Protein AF-A0A074JAC6-F1 (afdb_monomer)

Sequence (113 aa):
MSAKAKRLAGLARLAHLQCEAELAALAALTTREREMGARLEALKAQGRDTHAHLATDPQAGLRALAYLRFLAVEEARVSQARQSLQPKIAAQKATTAQAVGRHDVLQKLAKGR

Secondary structure (DSSP, 8-state):
--HHHHHHHHHHHHHHHHHHHHHHHHHHHHHHHHHHHHHHHHHHHHHHHHHHHHHH-GGGHHHHHHHHHHHHHHHHHHHHHHHHHHHHHHHHHHHHHHHHHHHHHHHHHHH--

Organism: NCBI:txid1353537

Structure (mmCIF, N/CA/C/O backbone):
data_AF-A0A074JAC6-F1
#
_entry.id   AF-A0A074JAC6-F1
#
loop_
_atom_site.group_PDB
_atom_site.id
_atom_site.type_symbol
_atom_site.label_atom_id
_atom_site.label_alt_id
_atom_site.label_comp_id
_atom_site.label_asym_id
_atom_site.label_entity_id
_atom_site.label_seq_id
_atom_site.pdbx_PDB_ins_code
_atom_site.Cartn_x
_atom_site.Cartn_y
_atom_site.Cartn_z
_atom_site.occupancy
_atom_site.B_iso_or_equiv
_atom_site.auth_seq_id
_atom_site.auth_comp_id
_atom_site.auth_asym_id
_atom_site.auth_atom_id
_atom_site.pdbx_PDB_model_num
ATOM 1 N N . MET A 1 1 ? -31.380 -7.991 32.121 1.00 62.25 1 MET A N 1
ATOM 2 C CA . MET A 1 1 ? -30.147 -7.199 31.869 1.00 62.25 1 MET A CA 1
ATOM 3 C C . MET A 1 1 ? -30.271 -5.810 32.479 1.00 62.25 1 MET A C 1
ATOM 5 O O . MET A 1 1 ? -31.230 -5.114 32.159 1.00 62.25 1 MET A O 1
ATOM 9 N N . SER A 1 2 ? -29.305 -5.389 33.303 1.00 83.88 2 SER A N 1
ATOM 10 C CA . SER A 1 2 ? -29.269 -4.029 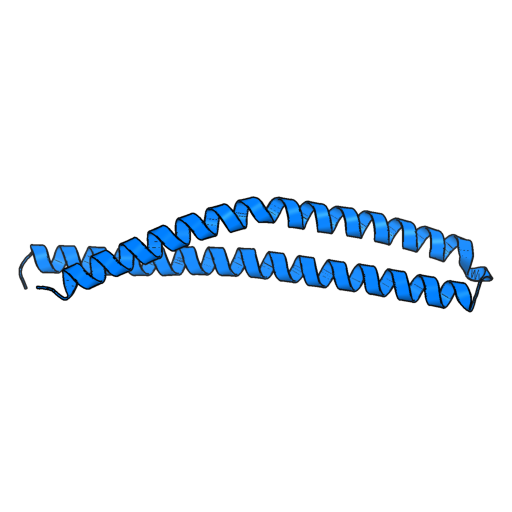33.865 1.00 83.88 2 SER A CA 1
ATOM 11 C C . SER A 1 2 ? -29.023 -2.968 32.779 1.00 83.88 2 SER A C 1
ATOM 13 O O . SER A 1 2 ? -28.404 -3.251 31.748 1.00 83.88 2 SER A O 1
ATOM 15 N N . ALA A 1 3 ? -29.467 -1.726 33.006 1.00 85.69 3 ALA A N 1
ATOM 16 C CA . ALA A 1 3 ? -29.223 -0.604 32.089 1.00 85.69 3 ALA A CA 1
ATOM 17 C C . ALA A 1 3 ? -27.720 -0.409 31.791 1.00 85.69 3 ALA A C 1
ATOM 19 O O . ALA A 1 3 ? -27.325 -0.120 30.661 1.00 85.69 3 ALA A O 1
ATOM 20 N N . LYS A 1 4 ? -26.867 -0.672 32.790 1.00 86.19 4 LYS A N 1
ATOM 21 C CA . LYS A 1 4 ? -25.402 -0.639 32.678 1.00 86.19 4 LYS A CA 1
ATOM 22 C C . LYS A 1 4 ? -24.863 -1.705 31.716 1.00 86.19 4 LYS A C 1
ATOM 24 O O . LYS A 1 4 ? -23.975 -1.404 30.923 1.00 86.19 4 LYS A O 1
ATOM 29 N N . ALA A 1 5 ? -25.411 -2.922 31.751 1.00 85.62 5 ALA A N 1
ATOM 30 C CA . ALA A 1 5 ? -25.033 -3.998 30.833 1.00 85.62 5 ALA A CA 1
ATOM 31 C C . ALA A 1 5 ? -25.458 -3.691 29.386 1.00 85.62 5 ALA A C 1
ATOM 33 O O . ALA A 1 5 ? -24.679 -3.897 28.459 1.00 85.62 5 ALA A O 1
ATOM 34 N N . LYS A 1 6 ? -26.655 -3.116 29.185 1.00 86.81 6 LYS A N 1
ATOM 35 C CA . LYS A 1 6 ? -27.119 -2.681 27.853 1.00 86.81 6 LYS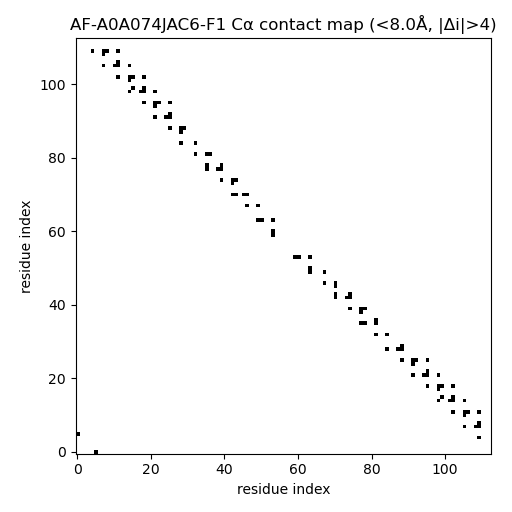 A CA 1
ATOM 36 C C . LYS A 1 6 ? -26.226 -1.581 27.265 1.00 86.81 6 LYS A C 1
ATOM 38 O O . LYS A 1 6 ? -25.839 -1.671 26.103 1.00 86.81 6 LYS A O 1
ATOM 43 N N . ARG A 1 7 ? -25.845 -0.582 28.073 1.00 89.56 7 ARG A N 1
ATOM 44 C CA . ARG A 1 7 ? -24.938 0.500 27.649 1.00 89.56 7 ARG A CA 1
ATOM 45 C C . ARG A 1 7 ? -23.557 -0.032 27.259 1.00 89.56 7 ARG A C 1
ATOM 47 O O . ARG A 1 7 ? -23.020 0.373 26.235 1.00 89.56 7 ARG A O 1
ATOM 54 N N . LEU A 1 8 ? -23.009 -0.967 28.036 1.00 90.31 8 LEU A N 1
ATOM 55 C CA . LEU A 1 8 ? -21.716 -1.588 27.744 1.00 90.31 8 L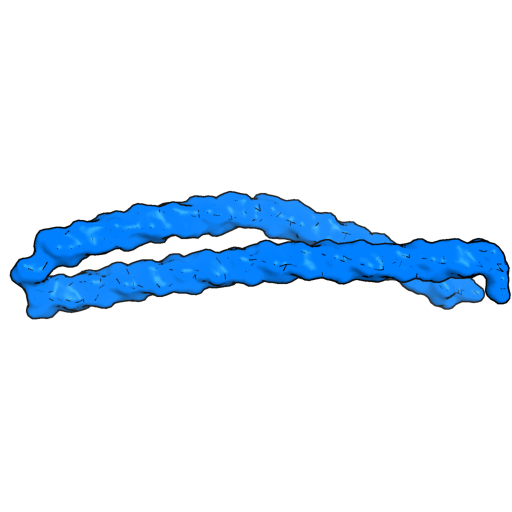EU A CA 1
ATOM 56 C C . LEU A 1 8 ? -21.751 -2.429 26.459 1.00 90.31 8 LEU A C 1
ATOM 58 O O . LEU A 1 8 ? -20.845 -2.321 25.640 1.00 90.31 8 LEU A O 1
ATOM 62 N N . ALA A 1 9 ? -22.823 -3.194 26.238 1.00 88.88 9 ALA A N 1
ATOM 63 C CA . ALA A 1 9 ? -23.018 -3.941 24.996 1.00 88.88 9 ALA A CA 1
ATOM 64 C C . ALA A 1 9 ? -23.141 -3.018 23.769 1.00 88.88 9 ALA A C 1
ATOM 66 O O . ALA A 1 9 ? -22.637 -3.352 22.699 1.00 88.88 9 ALA A O 1
ATOM 67 N N . GLY A 1 10 ? -23.786 -1.854 23.914 1.00 91.12 10 GLY A N 1
ATOM 68 C CA . GLY A 1 10 ? -23.839 -0.830 22.866 1.00 91.12 10 GLY A CA 1
ATOM 69 C C . GLY A 1 10 ? -22.460 -0.250 22.540 1.00 91.12 10 GLY A C 1
ATOM 70 O O . GLY A 1 10 ? -22.087 -0.173 21.373 1.00 91.12 10 GLY A O 1
ATOM 71 N N . LEU A 1 11 ? -21.668 0.080 23.566 1.00 93.50 11 LEU A N 1
ATOM 72 C CA . LEU A 1 11 ? -20.295 0.568 23.390 1.00 93.50 11 LEU A CA 1
ATOM 73 C C . LEU A 1 11 ? -19.383 -0.478 22.739 1.00 93.50 11 LEU A C 1
ATOM 75 O O . LEU A 1 11 ? -18.605 -0.135 21.855 1.00 93.50 11 LEU A O 1
ATOM 79 N N . ALA A 1 12 ? -19.503 -1.751 23.125 1.00 91.94 12 ALA A N 1
ATOM 80 C CA . ALA A 1 12 ? -18.730 -2.835 22.522 1.00 91.94 12 ALA A CA 1
ATOM 81 C C . ALA A 1 12 ? -19.041 -3.004 21.024 1.00 91.94 12 ALA A C 1
ATOM 83 O O . ALA A 1 12 ? -18.121 -3.182 20.226 1.00 91.94 12 ALA A O 1
ATOM 84 N N . ARG A 1 13 ? -20.320 -2.888 20.631 1.00 92.69 13 ARG A N 1
ATOM 85 C CA . ARG A 1 13 ? -20.728 -2.901 19.215 1.00 92.69 13 ARG A CA 1
ATOM 86 C C . ARG A 1 13 ? -20.186 -1.699 18.450 1.00 92.69 13 ARG A C 1
ATOM 88 O O . ARG A 1 13 ? -19.665 -1.871 17.356 1.00 92.69 13 ARG A O 1
ATOM 95 N N . LEU A 1 14 ? -20.262 -0.499 19.023 1.00 94.69 14 LEU A N 1
ATOM 96 C CA . LEU A 1 14 ? -19.711 0.697 18.384 1.00 94.69 14 LEU A CA 1
ATOM 97 C C . LEU A 1 14 ? -18.195 0.571 18.174 1.00 94.69 14 LEU A C 1
ATOM 99 O O . LEU A 1 14 ? -17.696 0.869 17.094 1.00 94.69 14 LEU A O 1
ATOM 103 N N . ALA A 1 15 ? -17.472 0.085 19.184 1.00 93.69 15 ALA A N 1
ATOM 104 C CA . ALA A 1 15 ? -16.033 -0.129 19.087 1.00 93.69 15 ALA A CA 1
ATOM 105 C C . ALA A 1 15 ? -15.663 -1.210 18.062 1.00 93.69 15 ALA A C 1
ATOM 107 O O . ALA A 1 15 ? -14.627 -1.099 17.415 1.00 93.69 15 ALA A O 1
ATOM 108 N N . HIS A 1 16 ? -16.509 -2.229 17.885 1.00 94.12 16 HIS A N 1
ATOM 109 C CA . HIS A 1 16 ? -16.341 -3.222 16.826 1.00 94.12 16 HIS A CA 1
ATOM 110 C C . HIS A 1 16 ? -16.438 -2.584 15.435 1.00 94.12 16 HIS A C 1
ATOM 112 O O . HIS A 1 16 ? -15.509 -2.720 14.649 1.00 94.12 16 HIS A O 1
ATOM 118 N N . LEU A 1 17 ? -17.493 -1.805 15.174 1.00 96.38 17 LEU A N 1
ATOM 119 C CA . LEU A 1 17 ? -17.672 -1.114 13.891 1.00 96.38 17 LEU A CA 1
ATOM 120 C C . LEU A 1 17 ? -16.537 -0.122 13.602 1.00 96.38 17 LEU A C 1
ATOM 122 O O . LEU A 1 17 ? -16.063 -0.029 12.475 1.00 96.38 17 LEU A O 1
ATOM 126 N N . GLN A 1 18 ? -16.071 0.602 14.625 1.00 95.62 18 GLN A N 1
ATOM 127 C CA . GLN A 1 18 ? -14.905 1.479 14.492 1.00 95.62 18 GLN A CA 1
ATOM 128 C C . GLN A 1 18 ? -13.647 0.681 14.139 1.00 95.62 18 GLN A C 1
ATOM 130 O O . GLN A 1 18 ? -12.926 1.061 13.228 1.00 95.62 18 GLN A O 1
ATOM 135 N N . CYS A 1 19 ? -13.400 -0.443 14.814 1.00 95.50 19 CYS A N 1
ATOM 136 C CA . CYS A 1 19 ? -12.278 -1.328 14.502 1.00 95.50 19 CYS A CA 1
ATOM 137 C C . CYS A 1 19 ? -12.314 -1.806 13.039 1.00 95.50 19 CYS A C 1
ATOM 139 O O . CYS A 1 19 ? -11.308 -1.704 12.339 1.00 95.50 19 CYS A O 1
ATOM 141 N N . GLU A 1 20 ? -13.471 -2.262 12.554 1.00 97.44 20 GLU A N 1
ATOM 142 C CA . GLU A 1 20 ? -13.639 -2.699 11.162 1.00 97.44 20 GLU A CA 1
ATOM 143 C C . GLU A 1 20 ? -13.393 -1.566 10.159 1.00 97.44 20 GLU A C 1
ATOM 145 O O . GLU A 1 20 ? -12.701 -1.770 9.161 1.00 97.44 20 GLU A O 1
ATOM 150 N N . ALA A 1 21 ? -13.894 -0.360 10.441 1.00 97.19 21 ALA A N 1
ATOM 151 C CA . ALA A 1 21 ? -13.674 0.806 9.591 1.00 97.19 21 ALA A CA 1
ATOM 152 C C . ALA A 1 21 ? -12.183 1.176 9.491 1.00 97.19 21 ALA A C 1
ATOM 154 O O . ALA A 1 21 ? -11.670 1.401 8.392 1.00 97.19 21 ALA A O 1
ATOM 155 N N . GLU A 1 22 ? -11.465 1.184 10.618 1.00 97.25 22 GLU A N 1
ATOM 156 C CA . GLU A 1 22 ? -10.029 1.489 10.637 1.00 97.25 22 GLU A CA 1
ATOM 157 C C . GLU A 1 22 ? -9.199 0.409 9.922 1.00 97.25 22 GLU A C 1
ATOM 159 O O . GLU A 1 22 ? -8.252 0.730 9.195 1.00 97.25 22 GLU A O 1
ATOM 164 N N . LEU A 1 23 ? -9.578 -0.868 10.065 1.00 97.44 23 LEU A N 1
ATOM 165 C CA . LEU A 1 23 ? -8.959 -1.986 9.347 1.00 97.44 23 LEU A CA 1
ATOM 166 C C . LEU A 1 23 ? -9.192 -1.892 7.835 1.00 97.44 23 LEU A C 1
ATOM 168 O O . LEU A 1 23 ? -8.256 -2.109 7.063 1.00 97.44 23 LEU A O 1
ATOM 172 N N . ALA A 1 24 ? -10.402 -1.533 7.402 1.00 98.00 24 ALA A N 1
ATOM 173 C CA . ALA A 1 24 ? -10.716 -1.330 5.991 1.00 98.00 24 ALA A CA 1
ATOM 174 C C . ALA A 1 24 ? -9.907 -0.167 5.393 1.00 98.00 24 ALA A C 1
ATOM 176 O O . ALA A 1 24 ? -9.338 -0.299 4.306 1.00 98.00 24 ALA A O 1
ATOM 177 N N . ALA A 1 25 ? -9.776 0.945 6.122 1.00 97.56 25 ALA A N 1
ATOM 178 C CA . ALA A 1 25 ? -8.943 2.072 5.708 1.00 97.56 25 ALA A CA 1
ATOM 179 C C . ALA A 1 25 ? -7.457 1.680 5.593 1.00 97.56 25 ALA A C 1
ATOM 181 O O . ALA A 1 25 ? -6.788 2.029 4.615 1.00 97.56 25 ALA A O 1
ATOM 182 N N . LEU A 1 26 ? -6.939 0.890 6.542 1.00 97.56 26 LEU A N 1
ATOM 183 C CA . LEU A 1 26 ? -5.578 0.355 6.473 1.00 97.56 26 LEU A CA 1
ATOM 184 C C . LEU A 1 26 ? -5.391 -0.597 5.280 1.00 97.56 26 LEU A C 1
ATOM 186 O O . LEU A 1 26 ? -4.375 -0.526 4.580 1.00 97.56 26 LEU A O 1
ATOM 190 N N . ALA A 1 27 ? -6.368 -1.465 5.014 1.00 97.88 27 ALA A N 1
ATOM 191 C CA . ALA A 1 27 ? -6.354 -2.375 3.871 1.00 97.88 27 ALA A CA 1
ATOM 192 C C . ALA A 1 27 ? -6.336 -1.613 2.534 1.00 97.88 27 ALA A C 1
ATOM 194 O O . ALA A 1 27 ? -5.570 -1.961 1.635 1.00 97.88 27 ALA A O 1
ATOM 195 N N . ALA A 1 28 ? -7.104 -0.528 2.414 1.00 98.00 28 ALA A N 1
ATOM 196 C CA . ALA A 1 28 ? -7.104 0.319 1.224 1.00 98.00 28 ALA A CA 1
ATOM 197 C C . ALA A 1 28 ? -5.737 0.989 0.990 1.00 98.00 28 ALA A C 1
ATOM 199 O O . ALA A 1 28 ? -5.192 0.926 -0.115 1.00 98.00 28 ALA A O 1
ATOM 200 N N . LEU A 1 29 ? -5.136 1.576 2.032 1.00 97.50 29 LEU A N 1
ATOM 201 C CA . LEU A 1 29 ? -3.822 2.221 1.923 1.00 97.50 29 LEU A CA 1
ATOM 202 C C . LEU A 1 29 ? -2.708 1.227 1.568 1.00 97.50 29 LEU A C 1
ATOM 204 O O . LEU A 1 29 ? -1.862 1.518 0.724 1.00 97.50 29 LEU A O 1
ATOM 208 N N . THR A 1 30 ? -2.714 0.044 2.184 1.00 95.94 30 THR A N 1
ATOM 209 C CA . THR A 1 30 ? -1.723 -1.006 1.895 1.00 95.94 30 THR A CA 1
ATOM 210 C C . THR A 1 30 ? -1.909 -1.618 0.507 1.00 95.94 30 THR A C 1
ATOM 212 O O . THR A 1 30 ? -0.923 -1.901 -0.171 1.00 95.94 30 THR A O 1
ATOM 215 N N . THR A 1 31 ? -3.149 -1.766 0.035 1.00 97.81 31 THR A N 1
ATOM 216 C CA . THR A 1 31 ? -3.435 -2.171 -1.351 1.00 97.81 31 THR A CA 1
ATOM 217 C C . THR A 1 31 ? -2.867 -1.150 -2.327 1.00 97.81 31 THR A C 1
ATOM 219 O O . THR A 1 31 ? -2.134 -1.515 -3.244 1.00 97.81 31 THR A O 1
ATOM 222 N N . ARG A 1 32 ? -3.090 0.143 -2.067 1.00 97.44 32 ARG A N 1
ATOM 223 C CA . ARG A 1 32 ? -2.540 1.217 -2.894 1.00 97.44 32 ARG A CA 1
ATOM 224 C C . ARG A 1 32 ? -1.010 1.221 -2.920 1.00 97.44 32 ARG A C 1
ATOM 226 O O . ARG A 1 32 ? -0.413 1.450 -3.969 1.00 97.44 32 ARG A O 1
ATOM 233 N N . GLU A 1 33 ? -0.363 0.947 -1.789 1.00 97.31 33 GLU A N 1
ATOM 234 C CA . GLU A 1 33 ? 1.094 0.797 -1.732 1.00 97.31 33 GLU A CA 1
ATOM 235 C C . GLU A 1 33 ? 1.585 -0.366 -2.608 1.00 97.31 33 GLU A C 1
ATOM 237 O O . GLU A 1 33 ? 2.556 -0.209 -3.353 1.00 97.31 33 GLU A O 1
ATOM 242 N N . ARG A 1 34 ? 0.902 -1.518 -2.552 1.00 97.06 34 ARG A N 1
ATOM 243 C CA . ARG A 1 34 ? 1.226 -2.698 -3.370 1.00 97.06 34 ARG A CA 1
ATOM 244 C C . ARG A 1 34 ? 1.054 -2.424 -4.860 1.00 97.06 34 ARG A C 1
ATOM 246 O O . ARG A 1 34 ? 1.936 -2.786 -5.631 1.00 97.06 34 ARG A O 1
ATOM 253 N N . GLU A 1 35 ? -0.021 -1.747 -5.259 1.00 97.38 35 GLU A N 1
ATOM 254 C CA . GLU A 1 35 ? -0.243 -1.320 -6.648 1.00 97.38 35 GLU A CA 1
ATOM 255 C C . GLU A 1 35 ? 0.905 -0.443 -7.161 1.00 97.38 35 GLU A C 1
ATOM 257 O O . GLU A 1 35 ? 1.415 -0.660 -8.259 1.00 97.38 35 GLU A O 1
ATOM 262 N N . MET A 1 36 ? 1.355 0.527 -6.356 1.00 97.38 36 MET A N 1
ATOM 263 C CA . MET A 1 36 ? 2.499 1.368 -6.718 1.00 97.38 36 MET A CA 1
ATOM 264 C C . MET A 1 36 ? 3.800 0.565 -6.794 1.00 97.38 36 MET A C 1
ATOM 266 O O . MET A 1 36 ? 4.607 0.799 -7.691 1.00 97.38 36 MET A O 1
ATOM 270 N N . GLY A 1 37 ? 3.997 -0.402 -5.893 1.00 97.44 37 GLY A N 1
ATOM 271 C CA . GLY A 1 37 ? 5.116 -1.343 -5.959 1.00 97.44 37 GLY A CA 1
ATOM 272 C C . GLY A 1 37 ? 5.118 -2.151 -7.259 1.00 97.44 37 GLY A C 1
ATOM 273 O O . GLY A 1 37 ? 6.126 -2.180 -7.958 1.00 97.44 37 GLY A O 1
ATOM 274 N N . ALA A 1 38 ? 3.975 -2.729 -7.631 1.00 97.94 38 ALA A N 1
ATOM 275 C CA . ALA A 1 38 ? 3.822 -3.468 -8.883 1.00 97.94 38 ALA A CA 1
ATOM 276 C C . ALA A 1 38 ? 4.066 -2.576 -10.111 1.00 97.94 38 ALA A C 1
ATOM 278 O O . ALA A 1 38 ? 4.723 -2.993 -11.064 1.00 97.94 38 ALA A O 1
ATOM 279 N N . ARG A 1 39 ? 3.594 -1.322 -10.077 1.00 97.38 39 ARG A N 1
ATOM 280 C CA . ARG A 1 39 ? 3.840 -0.353 -11.151 1.00 97.38 39 ARG A CA 1
ATOM 281 C C . ARG A 1 39 ? 5.326 -0.029 -11.311 1.00 97.38 39 ARG A C 1
ATOM 283 O O . ARG A 1 39 ? 5.786 0.046 -12.445 1.00 97.38 39 ARG A O 1
ATOM 290 N N . LEU A 1 40 ? 6.069 0.139 -10.215 1.00 97.88 40 LEU A N 1
ATOM 291 C CA . LEU A 1 40 ? 7.521 0.359 -10.264 1.00 97.88 40 LEU A CA 1
ATOM 292 C C . LEU A 1 40 ? 8.249 -0.830 -10.893 1.00 97.88 40 LEU A 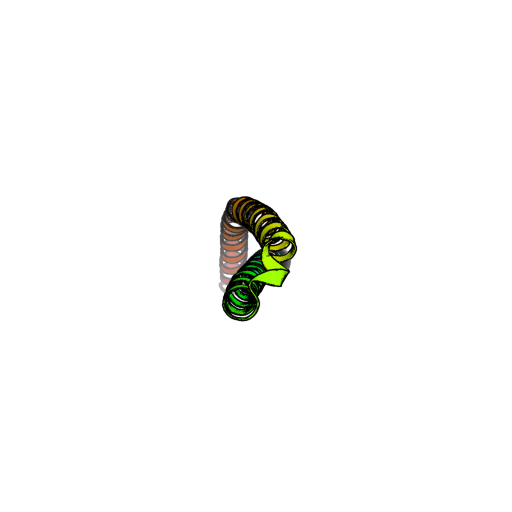C 1
ATOM 294 O O . LEU A 1 40 ? 9.085 -0.638 -11.769 1.00 97.88 40 LEU A O 1
ATOM 298 N N . GLU A 1 41 ? 7.907 -2.054 -10.495 1.00 97.69 41 GLU A N 1
ATOM 299 C CA . GLU A 1 41 ? 8.532 -3.249 -11.070 1.00 97.69 41 GLU A CA 1
ATOM 300 C C . GLU A 1 41 ? 8.211 -3.413 -12.561 1.00 97.69 41 GLU A C 1
ATOM 302 O O . GLU A 1 41 ? 9.093 -3.773 -13.342 1.00 97.69 41 GLU A O 1
ATOM 307 N N . ALA A 1 42 ? 6.996 -3.055 -12.988 1.00 98.00 42 ALA A N 1
ATOM 308 C CA . ALA A 1 42 ? 6.635 -3.019 -14.402 1.00 98.00 42 ALA A CA 1
ATOM 309 C C . ALA A 1 42 ? 7.447 -1.974 -15.192 1.00 98.00 42 ALA A C 1
ATOM 311 O O . ALA A 1 42 ? 7.928 -2.278 -16.281 1.00 98.00 42 ALA A O 1
ATOM 312 N N . LEU A 1 43 ? 7.645 -0.766 -14.648 1.00 97.44 43 LEU A N 1
ATOM 313 C CA . LEU A 1 43 ? 8.467 0.274 -15.286 1.00 97.44 43 LEU A CA 1
ATOM 314 C C . LEU A 1 43 ? 9.933 -0.166 -15.417 1.00 97.44 43 LEU A C 1
ATOM 316 O O . LEU A 1 43 ? 10.536 -0.000 -16.476 1.00 97.44 43 LEU A O 1
ATOM 320 N N . LYS A 1 44 ? 10.491 -0.803 -14.380 1.00 96.38 44 LYS A N 1
ATOM 321 C CA . LYS A 1 44 ? 11.852 -1.361 -14.424 1.00 96.38 44 LYS A CA 1
ATOM 322 C C . LYS A 1 44 ? 11.986 -2.487 -15.444 1.00 96.38 44 LYS A C 1
ATOM 324 O O . LYS A 1 44 ? 13.004 -2.563 -16.128 1.00 96.38 44 LYS A O 1
ATOM 329 N N . ALA A 1 45 ? 10.983 -3.360 -15.551 1.00 97.56 45 ALA A N 1
ATOM 330 C CA . ALA A 1 45 ? 10.957 -4.406 -16.570 1.00 97.56 45 ALA A CA 1
ATOM 331 C C . ALA A 1 45 ? 10.964 -3.799 -17.981 1.00 97.56 45 ALA A C 1
ATOM 333 O O . ALA A 1 45 ? 11.844 -4.130 -18.766 1.00 97.56 45 ALA A O 1
ATOM 334 N N . GLN A 1 46 ? 10.100 -2.811 -18.245 1.00 96.56 46 GLN A N 1
ATOM 335 C CA . GLN A 1 46 ? 10.084 -2.078 -19.518 1.00 96.56 46 GLN A CA 1
ATOM 336 C C . GLN A 1 46 ? 11.434 -1.417 -19.832 1.00 96.56 46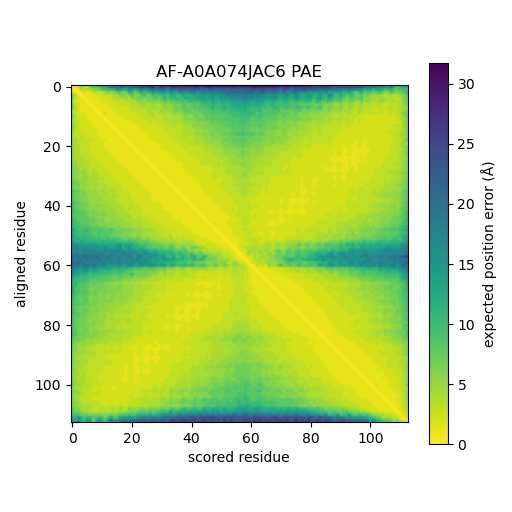 GLN A C 1
ATOM 338 O O . GLN A 1 46 ? 11.879 -1.436 -20.980 1.00 96.56 46 GLN A O 1
ATOM 343 N N . GLY A 1 47 ? 12.113 -0.867 -18.821 1.00 96.12 47 GLY A N 1
ATOM 344 C CA . GLY A 1 47 ? 13.456 -0.306 -18.972 1.00 96.12 47 GLY A CA 1
ATOM 345 C C . GLY A 1 47 ? 14.482 -1.360 -19.392 1.00 96.12 47 GLY A C 1
ATOM 346 O O . GLY A 1 47 ? 15.206 -1.157 -20.367 1.00 96.12 47 GLY A O 1
ATOM 347 N N . ARG A 1 48 ? 14.512 -2.512 -18.704 1.00 95.38 48 ARG A N 1
ATOM 348 C CA . ARG A 1 48 ? 15.393 -3.642 -19.053 1.00 95.38 48 ARG A CA 1
ATOM 349 C C . ARG A 1 48 ? 15.126 -4.161 -20.465 1.00 95.38 48 ARG A C 1
ATOM 351 O O . ARG A 1 48 ? 16.077 -4.343 -21.220 1.00 95.38 48 ARG A O 1
ATOM 358 N N . ASP A 1 49 ? 13.860 -4.324 -20.836 1.00 93.62 49 ASP A N 1
ATOM 359 C CA . ASP A 1 49 ? 13.463 -4.808 -22.161 1.00 93.62 49 ASP A CA 1
ATOM 360 C C . ASP A 1 49 ? 13.873 -3.819 -23.261 1.00 93.62 49 ASP A C 1
ATOM 362 O O . ASP A 1 49 ? 14.399 -4.211 -24.302 1.00 93.62 49 ASP A O 1
ATOM 366 N N . THR A 1 50 ? 13.721 -2.516 -23.004 1.00 93.12 50 THR A N 1
ATOM 367 C CA . THR A 1 50 ? 14.149 -1.460 -23.936 1.00 93.12 50 THR A CA 1
ATOM 368 C C . THR A 1 50 ? 15.666 -1.457 -24.121 1.00 93.12 50 THR A C 1
ATOM 370 O O . THR A 1 50 ? 16.150 -1.321 -25.245 1.00 93.12 50 THR A O 1
ATOM 373 N N . HIS A 1 51 ? 16.431 -1.641 -23.042 1.00 92.06 51 HIS A N 1
ATOM 374 C CA . HIS A 1 51 ? 17.885 -1.785 -23.122 1.00 92.06 51 HIS A CA 1
ATOM 375 C C . HIS A 1 51 ? 18.305 -3.042 -23.894 1.00 92.06 51 HIS A C 1
ATOM 377 O O . HIS A 1 51 ? 19.225 -2.972 -24.708 1.00 92.06 51 HIS A O 1
ATOM 383 N N . ALA A 1 52 ? 17.624 -4.169 -23.681 1.00 90.88 52 ALA A N 1
ATOM 384 C CA . ALA A 1 52 ? 17.887 -5.403 -24.416 1.00 90.88 52 ALA A CA 1
ATOM 385 C C . ALA A 1 52 ? 17.593 -5.249 -25.918 1.00 90.88 52 ALA A C 1
ATOM 387 O O . ALA A 1 52 ? 18.366 -5.723 -26.746 1.00 90.88 52 ALA A O 1
ATOM 388 N N . HIS A 1 53 ? 16.520 -4.540 -26.280 1.00 87.75 53 HIS A N 1
ATOM 389 C CA . HIS A 1 53 ? 16.182 -4.265 -27.676 1.00 87.75 53 HIS A CA 1
ATOM 390 C C . HIS A 1 53 ? 17.185 -3.315 -28.351 1.00 87.75 53 HIS A C 1
ATOM 392 O O . HIS A 1 53 ? 17.599 -3.552 -29.479 1.00 87.75 53 HIS A O 1
ATOM 398 N N . LEU A 1 54 ? 17.654 -2.285 -27.641 1.00 89.38 54 LEU A N 1
ATOM 399 C CA . LEU A 1 54 ? 18.732 -1.404 -28.111 1.00 89.38 54 LEU A CA 1
ATOM 400 C C . LEU A 1 54 ? 20.031 -2.155 -28.427 1.00 89.38 54 LEU A C 1
ATOM 402 O O . LEU A 1 54 ? 20.754 -1.772 -29.344 1.00 89.38 54 LEU A O 1
ATOM 406 N N . ALA A 1 55 ? 20.339 -3.203 -27.659 1.00 84.62 55 ALA A N 1
ATOM 407 C CA . ALA A 1 55 ? 21.525 -4.020 -27.886 1.00 84.62 55 ALA A CA 1
ATOM 408 C C . ALA A 1 55 ? 21.432 -4.856 -29.176 1.00 84.62 55 ALA A C 1
ATOM 410 O O . ALA A 1 55 ? 22.468 -5.213 -29.733 1.00 84.62 55 ALA A O 1
ATOM 411 N N . THR A 1 56 ? 20.218 -5.162 -29.652 1.00 88.75 56 THR A N 1
ATOM 412 C CA . THR A 1 56 ? 19.984 -5.966 -30.863 1.00 88.75 56 THR A CA 1
ATOM 413 C C . THR A 1 56 ? 19.650 -5.130 -32.099 1.00 88.75 56 THR A C 1
ATOM 415 O O . THR A 1 56 ? 19.965 -5.561 -33.205 1.00 88.75 56 THR A O 1
ATOM 418 N N . ASP A 1 57 ? 19.096 -3.926 -31.932 1.00 87.44 57 ASP A N 1
ATOM 419 C CA . ASP A 1 57 ? 18.877 -2.955 -33.009 1.00 87.44 57 ASP A CA 1
ATOM 420 C C . ASP A 1 57 ? 19.328 -1.533 -32.603 1.00 87.44 57 ASP A C 1
ATOM 422 O O . ASP A 1 57 ? 18.532 -0.708 -32.132 1.00 87.44 57 ASP A O 1
ATOM 426 N N . PRO A 1 58 ? 20.613 -1.196 -32.821 1.00 81.12 58 PRO A N 1
ATOM 427 C CA . PRO A 1 58 ? 21.148 0.127 -32.507 1.00 81.12 58 PRO A CA 1
ATOM 428 C C . PRO A 1 58 ? 20.522 1.272 -33.321 1.00 81.12 58 PRO A C 1
ATOM 430 O O . PRO A 1 58 ? 20.582 2.427 -32.891 1.00 81.12 58 PRO A O 1
ATOM 433 N N . GLN A 1 59 ? 19.905 0.990 -34.478 1.00 85.81 59 GLN A N 1
ATOM 434 C CA . GLN A 1 59 ? 19.298 2.021 -35.334 1.00 85.81 59 GLN A CA 1
ATOM 435 C C . GLN A 1 59 ? 18.044 2.635 -34.686 1.00 85.81 59 GLN A C 1
ATOM 437 O O . GLN A 1 59 ? 17.684 3.778 -34.975 1.00 85.81 59 GLN A O 1
ATOM 442 N N . ALA A 1 60 ? 17.429 1.942 -33.721 1.00 84.81 60 ALA A N 1
ATOM 443 C CA . ALA A 1 60 ? 16.333 2.460 -32.899 1.00 84.81 60 ALA A CA 1
ATOM 444 C C . ALA A 1 60 ? 16.783 3.454 -31.795 1.00 84.81 60 ALA A C 1
ATOM 446 O O . ALA A 1 60 ? 15.944 3.992 -31.057 1.00 84.81 60 ALA A O 1
ATOM 447 N N . GLY A 1 61 ? 18.091 3.739 -31.704 1.00 83.75 61 GLY A N 1
ATOM 448 C CA . GLY A 1 61 ? 18.785 4.503 -30.660 1.00 83.75 61 GLY A CA 1
ATOM 449 C C . GLY A 1 61 ? 18.037 5.705 -30.079 1.00 83.75 61 GLY A C 1
ATOM 450 O O . GLY A 1 61 ? 17.719 5.744 -28.890 1.00 83.75 61 GLY A O 1
ATOM 451 N N . LEU A 1 62 ? 17.730 6.702 -30.914 1.00 87.75 62 LEU A N 1
ATOM 452 C CA . LEU A 1 62 ? 17.151 7.973 -30.454 1.00 87.75 62 LEU A CA 1
ATOM 453 C C . LEU A 1 62 ? 15.764 7.809 -29.816 1.00 87.75 62 LEU A C 1
ATOM 455 O O . LEU A 1 62 ? 15.462 8.468 -28.816 1.00 87.75 62 LEU A O 1
ATOM 459 N N . ARG A 1 63 ? 14.923 6.928 -30.373 1.00 88.69 63 ARG A N 1
ATOM 460 C CA . ARG A 1 63 ? 13.564 6.684 -29.864 1.00 88.69 63 ARG A CA 1
ATOM 461 C C . ARG A 1 63 ? 13.603 5.911 -28.554 1.00 88.69 63 ARG A C 1
ATOM 463 O O . ARG A 1 63 ? 12.922 6.293 -27.605 1.00 88.69 63 ARG A O 1
ATOM 470 N N . ALA A 1 64 ? 14.440 4.883 -28.474 1.00 91.38 64 ALA A N 1
ATOM 471 C CA . ALA A 1 64 ? 14.592 4.102 -27.256 1.00 91.38 64 ALA A CA 1
ATOM 472 C C . ALA A 1 64 ? 15.205 4.931 -26.111 1.00 91.38 64 ALA A C 1
ATOM 474 O O . ALA A 1 64 ? 14.713 4.868 -24.989 1.00 91.38 64 ALA A O 1
ATOM 475 N N . LEU A 1 65 ? 16.182 5.806 -26.384 1.00 91.38 65 LEU A N 1
ATOM 476 C CA . LEU A 1 65 ? 16.705 6.749 -25.383 1.00 91.38 65 LEU A CA 1
ATOM 477 C C . LEU A 1 65 ? 15.641 7.744 -24.893 1.00 91.38 65 LEU A C 1
ATOM 479 O O . LEU A 1 65 ? 15.589 8.067 -23.705 1.00 91.38 65 LEU A O 1
ATOM 483 N N . ALA A 1 66 ? 14.776 8.241 -25.784 1.00 93.06 66 ALA A N 1
ATOM 484 C CA . ALA A 1 66 ? 13.648 9.082 -25.385 1.00 93.06 66 ALA A CA 1
ATOM 485 C C . ALA A 1 66 ? 12.657 8.323 -24.488 1.00 93.06 66 ALA A C 1
ATOM 487 O O . ALA A 1 66 ? 12.230 8.863 -23.467 1.00 93.06 66 ALA A O 1
ATOM 488 N N . TYR A 1 67 ? 12.355 7.067 -24.821 1.00 94.81 67 TYR A N 1
ATOM 489 C CA . TYR A 1 67 ? 11.482 6.219 -24.016 1.00 94.81 67 TYR A CA 1
ATOM 490 C C . TYR A 1 67 ? 12.086 5.888 -22.642 1.00 94.81 67 TYR A C 1
ATOM 492 O O . TYR A 1 67 ? 11.400 6.019 -21.634 1.00 94.81 67 TYR A O 1
ATOM 500 N N . LEU A 1 68 ? 13.383 5.577 -22.562 1.00 95.50 68 LEU A N 1
ATOM 501 C CA . LEU A 1 68 ? 14.083 5.351 -21.290 1.00 95.50 68 LEU A CA 1
ATOM 502 C C . LEU A 1 68 ? 14.044 6.584 -20.376 1.00 95.50 68 LEU A C 1
ATOM 504 O O . LEU A 1 68 ? 13.806 6.456 -19.176 1.00 95.50 68 LEU A O 1
ATOM 508 N N . ARG A 1 69 ? 14.210 7.792 -20.935 1.00 96.25 69 ARG A N 1
ATOM 509 C CA . ARG A 1 69 ? 14.043 9.043 -20.173 1.00 96.25 69 ARG A CA 1
ATOM 510 C C . ARG A 1 69 ? 12.622 9.198 -19.640 1.00 96.25 69 ARG A C 1
ATOM 512 O O . ARG A 1 69 ? 12.448 9.584 -18.489 1.00 96.25 69 ARG A O 1
ATOM 519 N N . PHE A 1 70 ? 11.617 8.882 -20.455 1.00 96.62 70 PHE A N 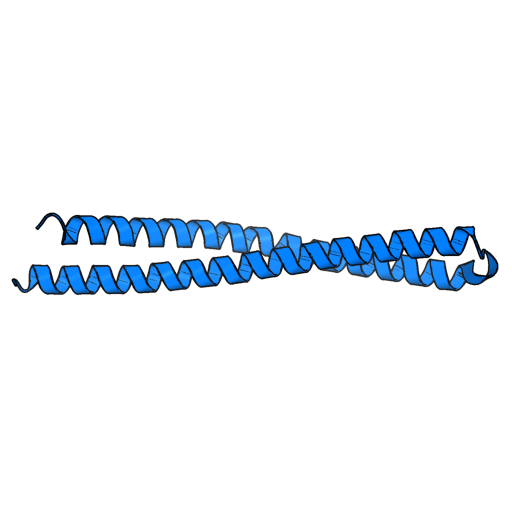1
ATOM 520 C CA . PHE A 1 70 ? 10.222 8.884 -20.018 1.00 96.62 70 PHE A CA 1
ATOM 521 C C . PHE A 1 70 ? 9.983 7.886 -18.872 1.00 96.62 70 PHE A C 1
ATOM 523 O O . PHE A 1 70 ? 9.397 8.259 -17.856 1.00 96.62 70 PHE A O 1
ATOM 530 N N . LEU A 1 71 ? 10.488 6.653 -18.989 1.00 97.44 71 LEU A N 1
ATOM 531 C CA . LEU A 1 71 ? 10.371 5.639 -17.938 1.00 97.44 71 LEU A CA 1
ATOM 532 C C . LEU A 1 71 ? 11.015 6.094 -16.623 1.00 97.44 71 LEU A C 1
ATOM 534 O O . LEU A 1 71 ? 10.417 5.904 -15.568 1.00 97.44 71 LEU A O 1
ATOM 538 N N . ALA A 1 72 ? 12.178 6.750 -16.681 1.00 96.56 72 ALA A N 1
ATOM 539 C CA . ALA A 1 72 ? 12.851 7.282 -15.496 1.00 96.56 72 ALA A CA 1
ATOM 540 C C . ALA A 1 72 ? 12.030 8.378 -14.788 1.00 96.56 72 ALA A C 1
ATOM 542 O O . ALA A 1 72 ? 11.946 8.397 -13.559 1.00 96.56 72 ALA A O 1
ATOM 543 N N . VAL A 1 73 ? 11.386 9.272 -15.550 1.00 97.94 73 VAL A N 1
ATOM 544 C CA . VAL A 1 73 ? 10.487 10.301 -14.993 1.00 97.94 73 VAL A CA 1
ATOM 545 C C . VAL A 1 73 ? 9.277 9.658 -14.315 1.00 97.94 73 VAL A C 1
ATOM 547 O O . VAL A 1 73 ? 8.915 10.038 -13.199 1.00 97.94 73 VAL A O 1
ATOM 550 N N . GLU A 1 74 ? 8.666 8.660 -14.952 1.00 97.88 74 GLU A N 1
ATOM 551 C CA . GLU A 1 74 ? 7.523 7.948 -14.380 1.00 97.88 74 GLU A CA 1
ATOM 552 C C . GLU A 1 74 ? 7.912 7.128 -13.141 1.00 97.88 74 GLU A C 1
ATOM 554 O O . GLU A 1 74 ? 7.172 7.126 -12.155 1.00 97.88 74 GLU A O 1
ATOM 559 N N . GLU A 1 75 ? 9.086 6.491 -13.130 1.00 97.75 75 GLU A N 1
ATOM 560 C CA . GLU A 1 75 ? 9.599 5.780 -11.955 1.00 97.75 75 GLU A CA 1
ATOM 561 C C . GLU A 1 75 ? 9.781 6.738 -10.773 1.00 97.75 75 GLU A C 1
ATOM 563 O O . GLU A 1 75 ? 9.291 6.463 -9.673 1.00 97.75 75 GLU A O 1
ATOM 568 N N . ALA A 1 76 ? 10.407 7.897 -11.002 1.00 97.56 76 ALA A N 1
ATOM 569 C CA . ALA A 1 76 ? 10.584 8.922 -9.978 1.00 97.56 76 ALA A CA 1
ATOM 570 C C . ALA A 1 76 ? 9.234 9.414 -9.431 1.00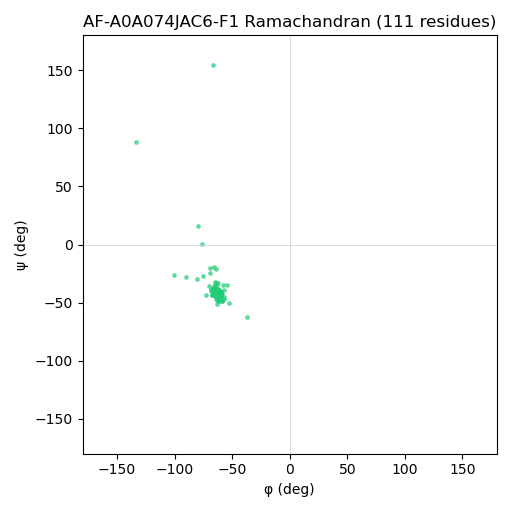 97.56 76 ALA A C 1
ATOM 572 O O . ALA A 1 76 ? 9.046 9.496 -8.214 1.00 97.56 76 ALA A O 1
ATOM 573 N N . ARG A 1 77 ? 8.261 9.663 -10.315 1.00 97.94 77 ARG A N 1
ATOM 574 C CA . ARG A 1 77 ? 6.911 10.103 -9.943 1.00 97.94 77 ARG A CA 1
ATOM 575 C C . ARG A 1 77 ? 6.179 9.068 -9.089 1.00 97.94 77 ARG A C 1
ATOM 577 O O . ARG A 1 77 ? 5.601 9.417 -8.058 1.00 97.94 77 ARG A O 1
ATOM 584 N N . VAL A 1 78 ? 6.195 7.796 -9.492 1.00 97.56 78 VAL A N 1
ATOM 585 C CA . VAL A 1 78 ? 5.540 6.713 -8.739 1.00 97.56 78 VAL A CA 1
ATOM 586 C C . VAL A 1 78 ? 6.259 6.468 -7.411 1.00 97.56 78 VAL A C 1
ATOM 588 O O . VAL A 1 78 ? 5.602 6.273 -6.388 1.00 97.56 78 VAL A O 1
ATOM 591 N N . SER A 1 79 ? 7.591 6.541 -7.393 1.00 97.19 79 SER A N 1
ATOM 592 C CA . SER A 1 79 ? 8.396 6.413 -6.175 1.00 97.19 79 SER A CA 1
ATOM 593 C C . SER A 1 79 ? 8.068 7.515 -5.166 1.00 97.19 79 SER A C 1
ATOM 595 O O . SER A 1 79 ? 7.768 7.222 -4.008 1.00 97.19 79 SER A O 1
ATOM 597 N N . GLN A 1 80 ? 8.003 8.773 -5.609 1.00 97.38 80 GLN A N 1
ATOM 598 C CA . GLN A 1 80 ? 7.622 9.905 -4.764 1.00 97.38 80 GLN A CA 1
ATOM 599 C C . GLN A 1 80 ? 6.188 9.760 -4.230 1.00 97.38 80 GLN A C 1
ATOM 601 O O . GLN A 1 80 ? 5.937 9.963 -3.039 1.00 97.38 80 GLN A O 1
ATOM 606 N N . ALA A 1 81 ? 5.242 9.349 -5.080 1.00 95.06 81 ALA A N 1
ATOM 607 C CA . ALA A 1 81 ? 3.869 9.084 -4.659 1.00 95.06 81 ALA A CA 1
ATOM 608 C C . ALA A 1 81 ? 3.811 7.985 -3.583 1.00 95.06 81 ALA A C 1
ATOM 610 O O . ALA A 1 81 ? 3.129 8.150 -2.568 1.00 95.06 81 ALA A O 1
ATOM 611 N N . ARG A 1 82 ? 4.581 6.903 -3.750 1.00 96.00 82 ARG A N 1
ATOM 612 C CA . ARG A 1 82 ? 4.689 5.818 -2.766 1.00 96.00 82 ARG A CA 1
ATOM 613 C C . ARG A 1 82 ? 5.330 6.285 -1.459 1.00 96.00 82 ARG A C 1
ATOM 615 O O . ARG A 1 82 ? 4.853 5.917 -0.388 1.00 96.00 82 ARG A O 1
ATOM 622 N N . GLN A 1 83 ? 6.369 7.115 -1.518 1.00 95.62 83 GLN A N 1
ATOM 623 C CA . GLN A 1 83 ? 6.983 7.703 -0.324 1.00 95.62 83 GLN A CA 1
ATOM 624 C C . GLN A 1 83 ? 5.983 8.572 0.449 1.00 95.62 83 GLN A C 1
ATOM 626 O O . GLN A 1 83 ? 5.904 8.470 1.670 1.00 95.62 83 GLN A O 1
ATOM 631 N N . SER A 1 84 ? 5.138 9.341 -0.246 1.00 95.94 84 SER A N 1
ATOM 632 C CA . SER A 1 84 ? 4.090 10.152 0.394 1.00 95.94 84 SER A CA 1
ATOM 633 C C . SER A 1 84 ? 2.986 9.330 1.088 1.00 95.94 84 SER A C 1
ATOM 635 O O . SER A 1 84 ? 2.273 9.848 1.951 1.00 95.94 84 SER A O 1
ATOM 637 N N . LEU A 1 85 ? 2.840 8.045 0.739 1.00 95.75 85 LEU A N 1
ATOM 638 C CA . LEU A 1 85 ? 1.896 7.112 1.368 1.00 95.75 85 LEU A CA 1
ATOM 639 C C . LEU A 1 85 ? 2.416 6.535 2.687 1.00 95.75 85 LEU A C 1
ATOM 641 O O . LEU A 1 85 ? 1.608 6.256 3.571 1.00 95.75 85 LEU A O 1
ATOM 645 N N . GLN A 1 86 ? 3.733 6.399 2.856 1.00 94.81 86 GLN A N 1
ATOM 646 C CA . GLN A 1 86 ? 4.341 5.833 4.067 1.00 94.81 86 GLN A CA 1
ATOM 647 C C . GLN A 1 86 ? 3.881 6.503 5.372 1.00 94.81 86 GLN A C 1
ATOM 649 O O . GLN A 1 86 ? 3.422 5.784 6.264 1.00 94.81 86 GLN A O 1
ATOM 654 N N . PRO A 1 87 ? 3.907 7.847 5.513 1.00 96.81 87 PRO A N 1
ATOM 655 C CA . PRO A 1 87 ? 3.431 8.480 6.742 1.00 96.81 87 PRO A CA 1
ATOM 656 C C . PRO A 1 87 ? 1.930 8.254 6.972 1.00 96.81 87 PRO A C 1
ATOM 658 O O . PRO A 1 87 ? 1.510 8.086 8.114 1.00 96.81 87 PRO A O 1
ATOM 661 N N . LYS A 1 88 ? 1.121 8.175 5.905 1.00 97.00 88 LYS A N 1
ATOM 662 C CA . LYS A 1 88 ? -0.322 7.894 6.006 1.00 97.00 88 LYS A CA 1
ATOM 663 C C . LYS A 1 88 ? -0.579 6.473 6.503 1.00 97.00 88 LYS A C 1
ATOM 665 O O . LYS A 1 88 ? -1.412 6.275 7.379 1.00 97.00 88 LYS A O 1
ATOM 670 N N . ILE A 1 89 ? 0.166 5.494 5.987 1.00 96.88 89 ILE A N 1
ATOM 671 C CA . ILE A 1 89 ? 0.091 4.098 6.436 1.00 96.88 89 ILE A CA 1
ATOM 672 C C . ILE A 1 89 ? 0.530 3.984 7.896 1.00 96.88 89 ILE A C 1
ATOM 674 O O . ILE A 1 89 ? -0.134 3.311 8.679 1.00 96.88 89 ILE A O 1
ATOM 678 N N . ALA A 1 90 ? 1.623 4.646 8.282 1.00 96.75 90 ALA A N 1
ATOM 679 C CA . ALA A 1 90 ? 2.108 4.636 9.659 1.00 96.75 90 ALA A CA 1
ATOM 680 C C . ALA A 1 90 ? 1.078 5.236 10.633 1.00 96.75 90 ALA A C 1
ATOM 682 O O . ALA A 1 90 ? 0.760 4.612 11.647 1.00 96.75 90 ALA A O 1
ATOM 683 N N . ALA A 1 91 ? 0.502 6.392 10.291 1.00 96.88 91 ALA A N 1
ATOM 684 C CA . ALA A 1 91 ? -0.563 7.013 11.073 1.00 96.88 91 ALA A CA 1
ATOM 685 C C . ALA A 1 91 ? -1.794 6.098 11.178 1.00 96.88 91 ALA A C 1
ATOM 687 O O . ALA A 1 91 ? -2.289 5.851 12.276 1.00 96.88 91 ALA A O 1
ATOM 688 N N . GLN A 1 92 ? -2.234 5.511 10.060 1.00 97.88 92 GLN A N 1
ATOM 689 C CA . GLN A 1 92 ? -3.387 4.611 10.044 1.00 97.88 92 GLN A CA 1
ATOM 690 C C . GLN A 1 92 ? -3.151 3.345 10.878 1.00 97.88 92 GLN A C 1
ATOM 692 O O . GLN A 1 92 ? -4.058 2.894 11.577 1.00 97.88 92 GLN A O 1
ATOM 697 N N . LYS A 1 93 ? -1.936 2.779 10.863 1.00 97.19 93 LYS A N 1
ATOM 698 C CA . LYS A 1 93 ? -1.567 1.641 11.723 1.00 97.19 93 LYS A CA 1
ATOM 699 C C . LYS A 1 93 ? -1.723 1.985 13.203 1.00 97.19 93 LYS A C 1
ATOM 701 O O . LYS A 1 93 ? -2.261 1.172 13.951 1.00 97.19 93 LYS A O 1
ATOM 706 N N . ALA A 1 94 ? -1.299 3.180 13.615 1.00 96.81 94 ALA A N 1
ATOM 707 C CA . ALA A 1 94 ? -1.452 3.634 14.994 1.00 96.81 94 ALA A CA 1
ATOM 708 C C . ALA A 1 94 ? -2.934 3.769 15.386 1.00 96.81 94 ALA A C 1
ATOM 710 O O . ALA A 1 94 ? -3.343 3.230 16.417 1.00 96.81 94 ALA A O 1
ATOM 711 N N . THR A 1 95 ? -3.756 4.404 14.545 1.00 97.00 95 THR A N 1
ATOM 712 C CA . THR A 1 95 ? -5.206 4.534 14.778 1.00 97.00 95 THR A CA 1
ATOM 713 C C . THR A 1 95 ? -5.894 3.170 14.849 1.00 97.00 95 THR A C 1
ATOM 715 O O . THR A 1 95 ? -6.665 2.904 15.772 1.00 97.00 95 THR A O 1
ATOM 718 N N . THR A 1 96 ? -5.545 2.266 13.932 1.00 96.31 96 THR A N 1
ATOM 719 C CA . THR A 1 96 ? -6.077 0.898 13.885 1.00 96.31 96 THR A CA 1
ATOM 720 C C . THR A 1 96 ? -5.718 0.124 15.153 1.00 96.31 96 THR A C 1
ATOM 722 O O . THR A 1 96 ? -6.591 -0.485 15.767 1.00 96.31 96 THR A O 1
ATOM 725 N N . ALA A 1 97 ? -4.462 0.192 15.611 1.00 96.12 97 ALA A N 1
ATOM 726 C CA . ALA A 1 97 ? -4.031 -0.469 16.843 1.00 96.12 97 ALA A CA 1
ATOM 727 C C . ALA A 1 97 ? -4.811 0.032 18.071 1.00 96.12 97 ALA A C 1
ATOM 729 O O . ALA A 1 97 ? -5.236 -0.762 18.912 1.00 96.12 97 ALA A O 1
ATOM 730 N N . GLN A 1 98 ? -5.066 1.341 18.153 1.00 96.19 98 GLN A N 1
ATOM 731 C CA . GLN A 1 98 ? -5.885 1.913 19.221 1.00 96.19 98 GLN A CA 1
ATOM 732 C C . GLN A 1 98 ? -7.349 1.460 19.148 1.00 96.19 98 GLN A C 1
ATOM 734 O O . GLN A 1 98 ? -7.960 1.227 20.191 1.00 96.19 98 GLN A O 1
ATOM 739 N N . ALA A 1 99 ? -7.929 1.356 17.950 1.00 94.69 99 ALA A N 1
ATOM 740 C CA . ALA A 1 99 ? -9.305 0.897 17.762 1.00 94.69 99 ALA A CA 1
ATOM 741 C C . ALA A 1 99 ? -9.466 -0.586 18.135 1.00 94.69 99 ALA A C 1
ATOM 743 O O . ALA A 1 99 ? -10.387 -0.932 18.879 1.00 94.69 99 ALA A O 1
ATOM 744 N N . VAL A 1 100 ? -8.521 -1.437 17.720 1.00 95.12 100 VAL A N 1
ATOM 745 C CA . VAL A 1 100 ? -8.454 -2.855 18.113 1.00 95.12 100 VAL A CA 1
ATOM 746 C C . VAL A 1 100 ? -8.344 -2.986 19.634 1.00 95.12 100 VAL A C 1
ATOM 748 O O . VAL A 1 100 ? -9.128 -3.709 20.246 1.00 95.12 100 VAL A O 1
ATOM 751 N N . GLY A 1 101 ? -7.431 -2.238 20.265 1.00 94.56 101 GLY A N 1
ATOM 752 C CA . GLY A 1 101 ? -7.262 -2.254 21.721 1.00 94.56 101 GLY A CA 1
ATOM 753 C C . GLY A 1 101 ? -8.519 -1.805 22.476 1.00 94.56 101 GLY A C 1
ATOM 754 O O . GLY A 1 101 ? -8.923 -2.443 23.448 1.00 94.56 101 GLY A O 1
ATOM 755 N N . ARG A 1 102 ? -9.194 -0.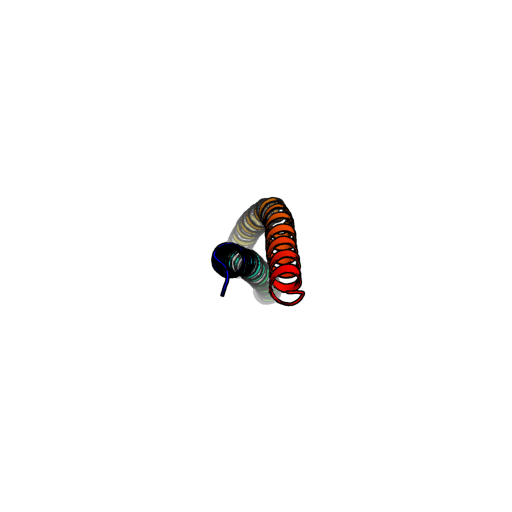747 22.004 1.00 94.56 102 ARG A N 1
ATOM 756 C CA . ARG A 1 102 ? -10.474 -0.283 22.570 1.00 94.56 102 ARG A CA 1
ATOM 757 C C . ARG A 1 102 ? -11.566 -1.349 22.469 1.00 94.56 102 ARG A C 1
ATOM 759 O O . ARG A 1 102 ? -12.286 -1.569 23.445 1.00 94.56 102 ARG A O 1
ATOM 766 N N . HIS A 1 103 ? -11.689 -2.004 21.316 1.00 92.88 103 HIS A N 1
ATOM 767 C CA . HIS A 1 103 ? -12.649 -3.087 21.121 1.00 92.88 103 HIS A CA 1
ATOM 768 C C . HIS A 1 103 ? -12.378 -4.263 22.070 1.00 92.88 103 HIS A C 1
ATOM 770 O O . HIS A 1 103 ? -13.299 -4.698 22.761 1.00 92.88 103 HIS A O 1
ATOM 776 N N . ASP A 1 104 ? -11.125 -4.716 22.171 1.00 93.12 104 ASP A N 1
ATOM 777 C CA . ASP A 1 104 ? -10.725 -5.832 23.037 1.00 93.12 104 ASP A CA 1
ATOM 778 C C . ASP A 1 104 ? -11.026 -5.551 24.522 1.00 93.12 104 ASP A C 1
ATOM 780 O O . ASP A 1 104 ? -11.645 -6.364 25.213 1.00 93.12 104 ASP A O 1
ATOM 784 N N . VAL A 1 105 ? -10.692 -4.350 25.013 1.00 94.31 105 VAL A N 1
ATOM 785 C CA . VAL A 1 105 ? -11.013 -3.932 26.390 1.00 94.31 105 VAL A CA 1
ATOM 786 C C . VAL A 1 105 ? -12.524 -3.938 26.637 1.00 94.31 105 VAL A C 1
ATOM 788 O O . VAL A 1 105 ? -12.987 -4.499 27.633 1.00 94.31 105 VAL A O 1
ATOM 791 N N . LEU A 1 106 ? -13.316 -3.347 25.738 1.00 92.12 106 LEU A N 1
ATOM 792 C CA . LEU A 1 106 ? -14.773 -3.293 25.892 1.00 92.12 106 LEU A CA 1
ATOM 793 C C . LEU A 1 106 ? -15.416 -4.679 25.815 1.00 92.12 106 LEU A C 1
ATOM 795 O O . LEU A 1 106 ? -16.361 -4.955 26.556 1.00 92.12 106 LEU A O 1
ATOM 799 N N . GLN A 1 107 ? -14.888 -5.565 24.972 1.00 90.19 107 GLN A N 1
ATOM 800 C CA . GLN A 1 107 ? -15.350 -6.942 24.867 1.00 90.19 107 GLN A CA 1
ATOM 801 C C . GLN A 1 107 ? -15.062 -7.728 26.154 1.00 90.19 107 GLN A C 1
ATOM 803 O O . GLN A 1 107 ? -15.946 -8.431 26.646 1.00 90.19 107 GLN A O 1
ATOM 808 N N . LYS A 1 108 ? -13.866 -7.581 26.740 1.00 90.88 108 LYS A N 1
ATOM 809 C CA . LYS A 1 108 ? -13.511 -8.202 28.029 1.00 90.88 108 LYS A CA 1
ATOM 810 C C . LYS A 1 108 ? -14.408 -7.710 29.160 1.00 90.88 108 LYS A C 1
ATOM 812 O O . LYS A 1 108 ? -14.953 -8.521 29.904 1.00 90.88 108 LYS A O 1
ATOM 817 N N . LEU A 1 109 ? -14.635 -6.398 29.247 1.00 89.50 109 LEU A N 1
ATOM 818 C CA . LEU A 1 109 ? -15.530 -5.810 30.249 1.00 89.50 109 LEU A CA 1
ATOM 819 C C . LEU A 1 109 ? -16.983 -6.280 30.091 1.00 89.50 109 LEU A C 1
ATOM 821 O O . LEU A 1 109 ? -17.695 -6.397 31.088 1.00 89.50 109 LEU A O 1
ATOM 825 N N . ALA A 1 110 ? -17.429 -6.528 28.8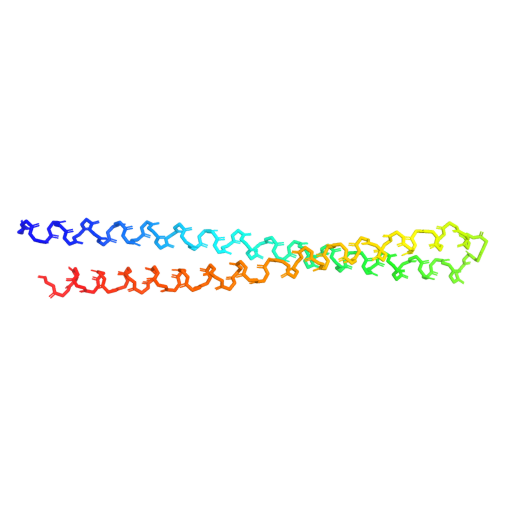57 1.00 84.38 110 ALA A N 1
ATOM 826 C CA . ALA A 1 110 ? -18.770 -7.029 28.572 1.00 84.38 110 ALA A CA 1
ATOM 827 C C . ALA A 1 110 ? -18.949 -8.521 28.902 1.00 84.38 110 ALA A C 1
ATOM 829 O O . ALA A 1 110 ? -20.074 -8.919 29.182 1.00 84.38 110 ALA A O 1
ATOM 830 N N . LYS A 1 111 ? -17.873 -9.324 28.870 1.00 79.44 111 LYS A N 1
ATOM 831 C CA . LYS A 1 111 ? -17.875 -10.763 29.204 1.00 79.44 111 LYS A CA 1
ATOM 832 C C . LYS A 1 111 ? -17.605 -11.056 30.685 1.00 79.44 111 LYS A C 1
ATOM 834 O O . LYS A 1 111 ? -18.033 -12.087 31.181 1.00 79.44 111 LYS A O 1
ATOM 839 N N . GLY A 1 112 ? -16.877 -10.181 31.380 1.00 72.50 112 GLY A N 1
ATOM 840 C CA . GLY A 1 112 ? -16.544 -10.327 32.805 1.00 72.50 112 GLY A CA 1
ATOM 841 C C . GLY A 1 112 ? -17.663 -9.927 33.778 1.00 72.50 112 GLY A C 1
ATOM 842 O O . GLY A 1 112 ? -17.379 -9.672 34.946 1.00 72.50 112 GLY A O 1
ATOM 843 N N . ARG A 1 113 ? -18.906 -9.798 33.304 1.00 53.69 113 ARG A N 1
ATOM 844 C CA . ARG A 1 113 ? -20.112 -9.490 34.087 1.00 53.69 113 ARG A CA 1
ATOM 845 C C . ARG A 1 113 ? -21.251 -10.396 33.666 1.00 53.69 113 ARG A C 1
ATOM 847 O O . ARG A 1 113 ? -22.119 -10.623 34.531 1.00 53.69 113 ARG A O 1
#

Mean predicted aligned error: 5.09 Å

Solvent-accessible surface area (backbone atoms only — not comparable to full-atom values): 5932 Å² total; per-residue (Å²): 133,56,73,70,56,55,52,44,52,50,52,28,51,51,30,44,54,50,26,52,52,36,48,50,53,43,50,52,51,53,48,52,48,48,53,47,51,53,50,46,53,50,47,52,50,54,45,53,52,49,55,56,47,42,75,76,41,62,89,53,44,71,61,52,54,52,48,47,53,51,46,53,54,51,44,52,51,49,49,52,54,47,58,67,42,50,65,54,49,54,53,39,51,53,53,29,53,53,30,46,51,52,21,52,53,38,46,49,62,58,68,78,110

Foldseek 3Di:
DDPVLVVLVVQLVVLVVQLVVLVVVLVVLVVLLVVLVVVLVVLVVVLVVLVVVCVVPVVCVPVSVVVNVVSVVVNVVSVVVSVVSVVVSVVSVVSSVVSVVSSVVSVCVSVVD

Radius of gyration: 24.74 Å; Cα contacts (8 Å, |Δi|>4): 60; chains: 1; bounding box: 52×21×69 Å

Nearest PDB structures (foldseek):
  5xg2-assembly1_A  TM=6.877E-01  e=8.880E-02  Pyrococcus yayanosii CH1
  6h2e-assembly1_P-2  TM=3.792E-01  e=1.184E+00  Aeromonas hydrophila subsp. hydrophila AL09-71
  6r1j-assembly1_D-2  TM=3.746E-01  e=3.502E+00  Aeromonas hydrophila J-1

pLDDT: mean 93.11, std 6.73, range [53.69, 98.0]